Protein AF-A0AAX2AEB7-F1 (afdb_monomer)

Radius of gyration: 21.58 Å; Cα contacts (8 Å, |Δi|>4): 139; chains: 1; bounding box: 56×31×55 Å

Solvent-accessible surface area (backbone atoms only — not comparable to full-atom values): 8907 Å² total; per-residue (Å²): 129,77,78,42,38,29,45,64,72,64,94,42,71,58,53,58,57,49,61,72,38,91,46,42,42,72,60,80,78,76,51,77,67,53,67,73,40,93,61,79,85,85,69,26,48,33,29,38,50,64,85,81,91,47,76,75,50,50,59,44,52,71,64,17,68,32,28,38,24,56,33,66,69,58,48,48,63,46,28,78,78,40,61,92,47,51,95,34,55,43,72,49,64,82,73,74,92,73,78,93,69,64,60,71,61,54,52,55,50,50,31,61,75,69,70,46,63,90,86,58,88,81,83,89,83,84,65,98,49,60,91,79,60,52,53,66,65,51,61,77,71,111

Organism: NCBI:txid1032238

Structure (mmCIF, N/CA/C/O backbone):
data_AF-A0AAX2AEB7-F1
#
_entry.id   AF-A0AAX2AEB7-F1
#
loop_
_atom_site.group_PDB
_atom_site.id
_atom_site.type_symbol
_atom_site.label_atom_id
_atom_site.label_alt_id
_atom_site.label_comp_id
_atom_site.label_asym_id
_atom_site.label_entity_id
_atom_site.label_seq_id
_atom_site.pdbx_PDB_ins_code
_atom_site.Cartn_x
_atom_site.Cartn_y
_atom_site.Cartn_z
_atom_site.occupancy
_atom_site.B_iso_or_equiv
_atom_site.auth_seq_id
_atom_site.auth_comp_id
_atom_site.auth_asym_id
_atom_site.auth_atom_id
_atom_site.pdbx_PDB_model_num
ATOM 1 N N . MET A 1 1 ? 25.817 -8.833 3.599 1.00 68.81 1 MET A N 1
ATOM 2 C CA . MET A 1 1 ? 24.372 -8.948 3.276 1.00 68.81 1 MET A CA 1
ATOM 3 C C . MET A 1 1 ? 24.152 -8.440 1.850 1.00 68.81 1 MET A C 1
ATOM 5 O O . MET A 1 1 ? 24.766 -7.442 1.498 1.00 68.81 1 MET A O 1
ATOM 9 N N . LYS A 1 2 ? 23.366 -9.115 0.997 1.00 87.94 2 LYS A N 1
ATOM 10 C CA . LYS A 1 2 ? 23.176 -8.684 -0.405 1.00 87.94 2 LYS A CA 1
ATOM 11 C C . LYS A 1 2 ? 22.258 -7.457 -0.471 1.00 87.94 2 LYS A C 1
ATOM 13 O O . LYS A 1 2 ? 21.216 -7.444 0.182 1.00 87.94 2 LYS A O 1
ATOM 18 N N . LEU A 1 3 ? 22.646 -6.454 -1.259 1.00 94.00 3 LEU A N 1
ATOM 19 C CA . LEU A 1 3 ? 21.835 -5.260 -1.502 1.00 94.00 3 LEU A CA 1
ATOM 20 C C . LEU A 1 3 ? 20.563 -5.634 -2.278 1.00 94.00 3 LEU A C 1
ATOM 22 O O . LEU A 1 3 ? 20.639 -6.353 -3.276 1.00 94.00 3 LEU A O 1
ATOM 26 N N . ILE A 1 4 ? 19.415 -5.131 -1.828 1.00 95.62 4 ILE A N 1
ATOM 27 C CA . ILE A 1 4 ? 18.115 -5.293 -2.482 1.00 95.62 4 ILE A CA 1
ATOM 28 C C . ILE A 1 4 ? 17.638 -3.923 -2.952 1.00 95.62 4 ILE A C 1
ATOM 30 O O . ILE A 1 4 ? 17.521 -2.984 -2.159 1.00 95.62 4 ILE A O 1
ATOM 34 N N . THR A 1 5 ? 17.344 -3.806 -4.246 1.00 96.56 5 THR A N 1
ATOM 35 C CA . THR A 1 5 ? 16.775 -2.580 -4.807 1.00 96.56 5 THR A CA 1
ATOM 36 C C . THR A 1 5 ? 15.252 -2.619 -4.818 1.00 96.56 5 THR A C 1
ATOM 38 O O . THR A 1 5 ? 14.647 -3.611 -5.233 1.00 96.56 5 THR A O 1
ATOM 41 N N . ILE A 1 6 ? 14.632 -1.521 -4.385 1.00 97.00 6 ILE A N 1
ATOM 42 C CA . ILE A 1 6 ? 13.178 -1.360 -4.363 1.00 97.00 6 ILE A CA 1
ATOM 43 C C . ILE A 1 6 ? 12.730 -0.127 -5.157 1.00 97.00 6 ILE A C 1
ATOM 45 O O . ILE A 1 6 ? 13.473 0.845 -5.305 1.00 97.00 6 ILE A O 1
ATOM 49 N N . ASP A 1 7 ? 11.499 -0.164 -5.649 1.00 96.31 7 ASP A N 1
ATOM 50 C CA . ASP A 1 7 ? 10.749 0.991 -6.148 1.00 96.31 7 ASP A CA 1
ATOM 51 C C . ASP A 1 7 ? 9.321 0.910 -5.605 1.00 96.31 7 ASP A C 1
ATOM 53 O O . ASP A 1 7 ? 8.834 -0.172 -5.279 1.00 96.31 7 ASP A O 1
ATOM 57 N N . PHE A 1 8 ? 8.633 2.038 -5.490 1.00 95.12 8 PHE A N 1
ATOM 58 C CA . PHE A 1 8 ? 7.288 2.088 -4.932 1.00 95.12 8 PHE A CA 1
ATOM 59 C C . PHE A 1 8 ? 6.455 3.187 -5.584 1.00 95.12 8 PHE A C 1
ATOM 61 O O . PHE A 1 8 ? 6.945 4.273 -5.900 1.00 95.12 8 PHE A O 1
ATOM 68 N N . LYS A 1 9 ? 5.162 2.914 -5.781 1.00 94.38 9 LYS A N 1
ATOM 69 C CA . LYS A 1 9 ? 4.214 3.910 -6.300 1.00 94.38 9 LYS A CA 1
ATOM 70 C C . LYS A 1 9 ? 3.887 4.986 -5.265 1.00 94.38 9 LYS A C 1
ATOM 72 O O . LYS A 1 9 ? 3.824 6.168 -5.601 1.00 94.38 9 LYS A O 1
ATOM 77 N N . SER A 1 10 ? 3.726 4.583 -4.009 1.00 91.56 10 SER A N 1
ATOM 78 C CA . SER A 1 10 ? 3.453 5.474 -2.883 1.00 91.56 10 SER A CA 1
ATOM 79 C C . SER A 1 10 ? 4.346 5.107 -1.703 1.00 91.56 10 SER A C 1
ATOM 81 O O . SER A 1 10 ? 4.597 3.930 -1.450 1.00 91.56 10 SER A O 1
ATOM 83 N N . LYS A 1 11 ? 4.846 6.117 -0.985 1.00 91.50 11 LYS A N 1
ATOM 84 C CA . LYS A 1 11 ? 5.665 5.913 0.214 1.00 91.50 11 LYS A CA 1
ATOM 85 C C . LYS A 1 11 ? 4.738 5.603 1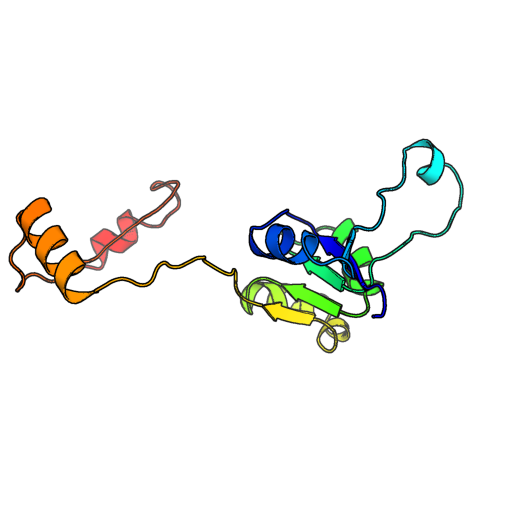.392 1.00 91.50 11 LYS A C 1
ATOM 87 O O . LYS A 1 11 ? 3.957 6.460 1.789 1.00 91.50 11 LYS A O 1
ATOM 92 N N . THR A 1 12 ? 4.785 4.375 1.899 1.00 89.50 12 THR A N 1
ATOM 93 C CA . THR A 1 12 ? 3.970 3.914 3.038 1.00 89.50 12 THR A CA 1
ATOM 94 C C . THR A 1 12 ? 4.827 3.733 4.292 1.00 89.50 12 THR A C 1
ATOM 96 O O . THR A 1 12 ? 6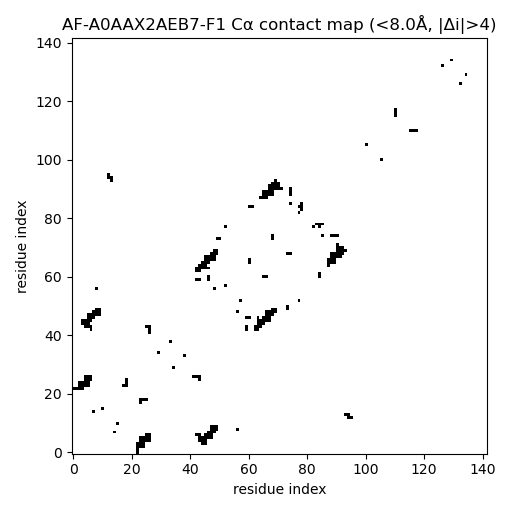.051 3.670 4.192 1.00 89.50 12 THR A O 1
ATOM 99 N N . ASN A 1 13 ? 4.202 3.562 5.462 1.00 89.38 13 ASN A N 1
ATOM 100 C CA . ASN A 1 13 ? 4.916 3.271 6.716 1.00 89.38 13 ASN A CA 1
ATOM 101 C C . ASN A 1 13 ? 5.796 2.014 6.613 1.00 89.38 13 ASN A C 1
ATOM 103 O O . ASN A 1 13 ? 6.905 1.982 7.143 1.00 89.38 13 ASN A O 1
ATOM 107 N N . LEU A 1 14 ? 5.329 0.995 5.881 1.00 89.31 14 LEU A N 1
ATOM 108 C CA . LEU A 1 14 ? 6.120 -0.198 5.584 1.00 89.31 14 LEU A CA 1
ATOM 109 C C . LEU A 1 14 ? 7.387 0.163 4.798 1.00 89.31 14 LEU A C 1
ATOM 111 O O . LEU A 1 14 ? 8.479 -0.263 5.165 1.00 89.31 14 LEU A O 1
ATOM 115 N N . ILE A 1 15 ? 7.256 0.965 3.737 1.00 92.75 15 ILE A N 1
ATOM 116 C CA . ILE A 1 15 ? 8.407 1.427 2.950 1.00 92.75 15 ILE A CA 1
ATOM 117 C C . ILE A 1 15 ? 9.366 2.226 3.831 1.00 92.75 15 ILE A C 1
ATOM 119 O O . ILE A 1 15 ? 10.568 1.993 3.789 1.00 92.75 15 ILE A O 1
ATOM 123 N N . GLU A 1 16 ? 8.859 3.129 4.667 1.00 92.50 16 GLU A N 1
ATOM 124 C CA . GLU A 1 16 ? 9.689 3.902 5.594 1.00 92.50 16 GLU A CA 1
ATOM 125 C C . GLU A 1 16 ? 10.469 3.023 6.566 1.00 92.50 16 GLU A C 1
ATOM 127 O O . GLU A 1 16 ? 11.651 3.270 6.790 1.00 92.50 16 GLU A O 1
ATOM 132 N N . ALA A 1 17 ? 9.845 1.973 7.097 1.00 91.00 17 ALA A N 1
ATOM 133 C CA . ALA A 1 17 ? 10.522 1.001 7.944 1.00 91.00 17 ALA A CA 1
ATOM 134 C C . ALA A 1 17 ? 11.580 0.196 7.170 1.00 91.00 17 ALA A C 1
ATOM 136 O O . ALA A 1 17 ? 12.681 -0.012 7.677 1.00 91.00 17 ALA A O 1
ATOM 137 N N . LEU A 1 18 ? 11.285 -0.220 5.933 1.00 92.50 18 LEU A N 1
ATOM 138 C CA . LEU A 1 18 ? 12.227 -0.954 5.083 1.00 92.50 18 LEU A CA 1
ATOM 139 C C . LEU A 1 18 ? 13.465 -0.124 4.735 1.00 92.50 18 LEU A C 1
ATOM 141 O O . LEU A 1 18 ? 14.569 -0.658 4.742 1.00 92.50 18 LEU A O 1
ATOM 145 N N . LEU A 1 19 ? 13.299 1.174 4.479 1.00 94.25 19 LEU A N 1
ATOM 146 C CA . LEU A 1 19 ? 14.402 2.079 4.143 1.00 94.25 19 LEU A CA 1
ATOM 147 C C . LEU A 1 19 ? 15.372 2.341 5.300 1.00 94.25 19 LEU A C 1
ATOM 149 O O . LEU A 1 19 ? 16.460 2.854 5.059 1.00 94.25 19 LEU A O 1
ATOM 153 N N . LYS A 1 20 ? 15.014 1.973 6.536 1.00 95.25 20 LYS A N 1
ATOM 154 C CA . LYS A 1 20 ? 15.933 2.016 7.685 1.00 95.25 20 LYS A CA 1
ATOM 155 C C . LYS A 1 20 ? 16.937 0.860 7.680 1.00 95.25 20 LYS A C 1
ATOM 157 O O . LYS A 1 20 ? 17.893 0.895 8.444 1.00 95.25 20 LYS A O 1
ATOM 162 N N . LYS A 1 21 ? 16.724 -0.177 6.860 1.00 95.06 21 LYS A N 1
ATOM 163 C CA . LYS A 1 21 ? 17.641 -1.316 6.751 1.00 95.06 21 LYS A CA 1
ATOM 164 C C . LYS A 1 21 ? 18.779 -0.993 5.785 1.00 95.06 21 LYS A C 1
ATOM 166 O O . LYS A 1 21 ? 18.531 -0.638 4.636 1.00 95.06 21 LYS A O 1
ATOM 171 N N . GLU A 1 22 ? 20.018 -1.217 6.216 1.00 93.88 22 GLU A N 1
ATOM 172 C CA . GLU A 1 22 ? 21.231 -0.907 5.436 1.00 93.88 22 GLU A CA 1
ATOM 173 C C . GLU A 1 22 ? 21.309 -1.640 4.087 1.00 93.88 22 GLU A C 1
ATOM 175 O O . GLU A 1 22 ? 21.929 -1.165 3.137 1.00 93.88 22 GLU A O 1
ATOM 180 N N . ASN A 1 23 ? 20.660 -2.801 3.973 1.00 95.94 23 ASN A N 1
ATOM 181 C CA . ASN A 1 23 ? 20.676 -3.617 2.765 1.00 95.94 23 ASN A CA 1
ATOM 182 C C . ASN A 1 23 ? 19.544 -3.289 1.771 1.00 95.94 23 ASN A C 1
ATOM 184 O O . ASN A 1 23 ? 19.413 -3.998 0.771 1.00 95.94 23 ASN A O 1
ATOM 188 N N . ILE A 1 24 ? 18.728 -2.259 2.021 1.00 96.19 24 ILE A N 1
ATOM 189 C CA . ILE A 1 24 ? 17.617 -1.841 1.154 1.00 96.19 24 ILE A CA 1
ATOM 190 C C . ILE A 1 24 ? 17.925 -0.480 0.525 1.00 96.19 24 ILE A C 1
ATOM 192 O O . ILE A 1 24 ? 18.265 0.477 1.213 1.00 96.19 24 ILE A O 1
ATOM 196 N N . LYS A 1 25 ? 17.754 -0.360 -0.797 1.00 95.38 25 LYS A N 1
ATOM 197 C CA . LYS A 1 25 ? 18.000 0.895 -1.522 1.00 95.38 25 LYS A CA 1
ATOM 198 C C . LYS A 1 25 ? 16.919 1.187 -2.554 1.00 95.38 25 LYS A C 1
ATOM 200 O O . LYS A 1 25 ? 16.553 0.318 -3.338 1.00 95.38 25 LYS A O 1
ATOM 205 N N . VAL A 1 26 ? 16.459 2.436 -2.616 1.00 95.38 26 VAL A N 1
ATOM 206 C CA . VAL A 1 26 ? 15.554 2.882 -3.687 1.00 95.38 26 VAL A CA 1
ATOM 207 C C . VAL A 1 26 ? 16.342 3.089 -4.975 1.00 95.38 26 VAL A C 1
ATOM 209 O O . VAL A 1 26 ? 17.411 3.708 -4.959 1.00 95.38 26 VAL A O 1
ATOM 212 N N . ILE A 1 27 ? 15.825 2.599 -6.102 1.00 92.56 27 ILE A N 1
ATOM 213 C CA . ILE A 1 27 ? 16.409 2.926 -7.407 1.00 92.56 27 ILE A CA 1
ATOM 214 C C . ILE A 1 27 ? 16.341 4.440 -7.656 1.00 92.56 27 ILE A C 1
ATOM 216 O O . ILE A 1 27 ? 15.343 5.100 -7.364 1.00 92.56 27 ILE A O 1
ATOM 220 N N . LYS A 1 28 ? 17.416 5.021 -8.197 1.00 81.06 28 LYS A N 1
ATOM 221 C CA . LYS A 1 28 ? 17.409 6.442 -8.560 1.00 81.06 28 LYS A CA 1
ATOM 222 C C . LYS A 1 28 ? 16.448 6.655 -9.727 1.00 81.06 28 LYS A C 1
ATOM 224 O O . LYS A 1 28 ? 16.534 5.961 -10.739 1.00 81.06 28 LYS A O 1
ATOM 229 N N . LYS A 1 29 ? 15.554 7.638 -9.600 1.00 76.19 29 LYS A N 1
ATOM 230 C CA . LYS A 1 29 ? 14.758 8.106 -10.738 1.00 76.19 29 LYS A CA 1
ATOM 231 C C . LYS A 1 29 ? 15.700 8.737 -11.757 1.00 76.19 29 LYS A C 1
ATOM 233 O O . LYS A 1 29 ? 16.530 9.560 -11.379 1.00 76.19 29 LYS A O 1
ATOM 238 N N . LYS A 1 30 ? 15.529 8.384 -13.031 1.00 73.81 30 LYS A N 1
ATOM 239 C CA . LYS A 1 30 ? 16.233 9.061 -14.120 1.00 73.81 30 LYS A CA 1
ATOM 240 C C . LYS A 1 30 ? 15.881 10.544 -14.134 1.00 73.81 30 LYS A C 1
ATOM 242 O O . LYS A 1 30 ? 14.699 10.910 -14.117 1.00 73.81 30 LYS A O 1
ATOM 247 N N . THR A 1 31 ? 16.910 11.369 -14.203 1.00 75.00 31 THR A N 1
ATOM 248 C CA . THR A 1 31 ? 16.805 12.798 -14.500 1.00 75.00 31 THR A CA 1
ATOM 249 C C . THR A 1 31 ? 16.290 13.012 -15.928 1.00 75.00 31 THR A C 1
ATOM 251 O O . THR A 1 31 ? 16.309 12.099 -16.754 1.00 75.00 31 THR A O 1
ATOM 254 N N . LEU A 1 32 ? 15.802 14.219 -16.236 1.00 72.25 32 LEU A N 1
ATOM 255 C CA . LEU A 1 32 ? 15.327 14.575 -17.584 1.00 72.25 32 LEU A CA 1
ATOM 256 C C . LEU A 1 32 ? 16.396 14.315 -18.660 1.00 72.25 32 LEU A C 1
ATOM 258 O O . LEU A 1 32 ? 16.082 13.784 -19.720 1.00 72.25 32 LEU A O 1
ATOM 262 N N . ILE A 1 33 ? 17.660 14.596 -18.340 1.00 76.12 33 ILE A N 1
ATOM 263 C CA . ILE A 1 33 ? 18.808 14.393 -19.234 1.00 76.12 33 ILE A CA 1
ATOM 264 C C . ILE A 1 33 ? 19.058 12.896 -1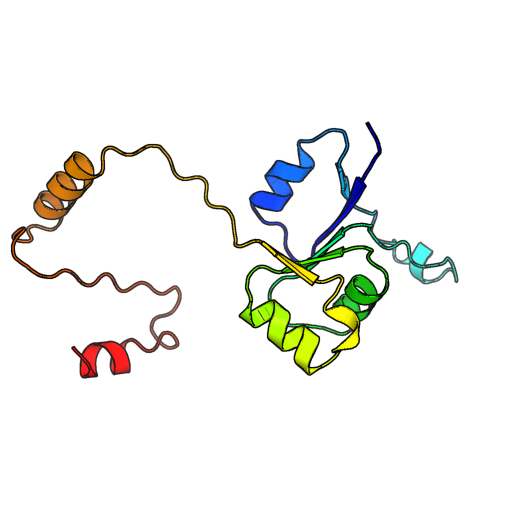9.470 1.00 76.12 33 ILE A C 1
ATOM 266 O O . ILE A 1 33 ? 19.252 12.459 -20.599 1.00 76.12 33 ILE A O 1
ATOM 270 N N . GLU A 1 34 ? 18.973 12.072 -18.425 1.00 72.50 34 GLU A N 1
ATOM 271 C CA . GLU A 1 34 ? 19.148 10.618 -18.553 1.00 72.50 34 GLU A CA 1
ATOM 272 C C . GLU A 1 34 ? 18.012 9.935 -19.324 1.00 72.50 34 GLU A C 1
ATOM 274 O O . GLU A 1 34 ? 18.214 8.848 -19.861 1.00 72.50 34 GLU A O 1
ATOM 279 N N . LYS A 1 35 ? 16.823 10.548 -19.382 1.00 71.94 35 LYS A N 1
ATOM 280 C CA . LYS A 1 35 ? 15.710 10.073 -20.219 1.00 71.94 35 LYS A CA 1
ATOM 281 C C . LYS A 1 35 ? 15.909 10.402 -21.700 1.00 71.94 35 LYS A C 1
ATOM 283 O O . LYS A 1 35 ? 15.423 9.650 -22.534 1.00 71.94 35 LYS A O 1
ATOM 288 N N . LEU A 1 36 ? 16.602 11.501 -22.007 1.00 73.50 36 LEU A N 1
ATOM 289 C CA . LEU A 1 36 ? 16.961 11.895 -23.375 1.00 73.50 36 LEU A CA 1
ATOM 290 C C . LEU A 1 36 ? 18.069 11.004 -23.951 1.00 73.50 36 LEU A C 1
ATOM 292 O O . LEU A 1 36 ? 18.123 10.775 -25.154 1.00 73.50 36 LEU A O 1
ATOM 296 N N . THR A 1 37 ? 18.933 10.454 -23.098 1.00 68.19 37 THR A N 1
ATOM 297 C CA . THR A 1 37 ? 19.886 9.419 -23.513 1.00 68.19 37 THR A CA 1
ATOM 298 C C . THR A 1 37 ? 19.191 8.056 -23.625 1.00 68.19 37 THR A C 1
ATOM 300 O O . THR A 1 37 ? 18.499 7.661 -22.690 1.00 68.19 37 THR A O 1
ATOM 303 N N . PHE A 1 38 ? 19.448 7.279 -24.690 1.00 69.00 38 PHE A N 1
ATOM 304 C CA . PHE A 1 38 ? 18.984 5.883 -24.888 1.00 69.00 38 PHE A CA 1
ATOM 305 C C . PHE A 1 38 ? 19.519 4.871 -23.844 1.00 69.00 38 PHE A C 1
ATOM 307 O O . PHE A 1 38 ? 19.593 3.666 -24.087 1.00 69.00 38 PHE A O 1
ATOM 314 N N . LYS A 1 39 ? 19.926 5.330 -22.657 1.00 67.25 39 LYS A N 1
ATOM 315 C CA . LYS A 1 39 ? 20.343 4.459 -21.560 1.00 67.25 39 LYS A CA 1
ATOM 316 C C . LYS A 1 39 ? 19.173 3.569 -21.155 1.00 67.25 39 LYS A C 1
ATOM 318 O O . LYS A 1 39 ? 18.061 4.053 -20.952 1.00 67.25 39 LYS A O 1
ATOM 323 N N . LYS A 1 40 ? 19.441 2.276 -20.967 1.00 68.75 40 LYS A N 1
ATOM 324 C CA . LYS A 1 40 ? 18.457 1.288 -20.505 1.00 68.75 40 LYS A CA 1
ATOM 325 C C . LYS A 1 40 ? 17.805 1.737 -19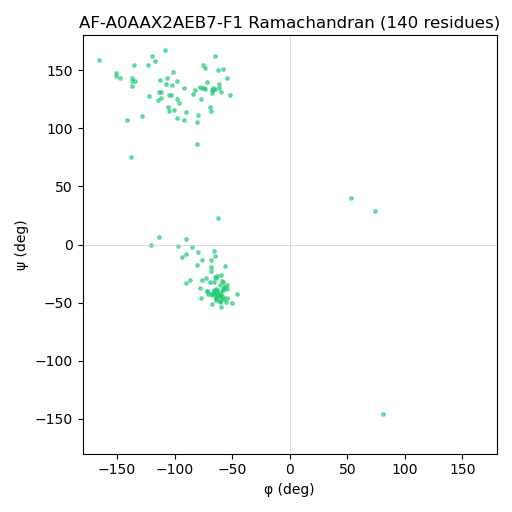.192 1.00 68.75 40 LYS A C 1
ATOM 327 O O . LYS A 1 40 ? 18.436 2.397 -18.363 1.00 68.75 40 LYS A O 1
ATOM 332 N N . ASP A 1 41 ? 16.515 1.462 -19.032 1.00 72.62 41 ASP A N 1
ATOM 333 C CA . ASP A 1 41 ? 15.816 1.722 -17.774 1.00 72.62 41 ASP A CA 1
ATOM 334 C C . ASP A 1 41 ? 16.347 0.798 -16.671 1.00 72.62 41 ASP A C 1
ATOM 336 O O . ASP A 1 41 ? 16.519 -0.404 -16.872 1.00 72.62 41 ASP A O 1
ATOM 340 N N . ASN A 1 42 ? 16.627 1.378 -15.502 1.00 83.81 42 ASN A N 1
ATOM 341 C CA . ASN A 1 42 ? 16.999 0.622 -14.313 1.00 83.81 42 ASN A CA 1
ATOM 342 C C . ASN A 1 42 ? 15.725 0.294 -13.537 1.00 83.81 42 ASN A C 1
ATOM 344 O O . ASN A 1 42 ? 15.079 1.200 -13.010 1.00 83.81 42 ASN A O 1
ATOM 348 N N . TYR A 1 43 ? 15.386 -0.991 -13.452 1.00 91.50 43 TYR A N 1
ATOM 349 C CA . TYR A 1 43 ? 14.246 -1.480 -12.679 1.00 91.50 43 TYR A CA 1
ATOM 350 C C . TYR A 1 43 ? 14.695 -2.064 -11.339 1.00 91.50 43 TYR A C 1
ATOM 352 O O . TYR A 1 43 ? 15.798 -2.596 -11.198 1.00 91.50 43 TYR A O 1
ATOM 360 N N . ALA A 1 44 ? 13.836 -1.928 -10.333 1.00 95.50 44 ALA A N 1
ATOM 361 C CA . ALA A 1 44 ? 14.077 -2.476 -9.009 1.00 95.50 44 ALA A CA 1
ATOM 362 C C . ALA A 1 44 ? 13.867 -3.992 -8.988 1.00 95.50 44 ALA A C 1
ATOM 364 O O . ALA A 1 44 ? 13.079 -4.533 -9.761 1.00 95.50 44 ALA A O 1
ATOM 365 N N . GLN A 1 45 ? 14.524 -4.681 -8.056 1.00 96.56 45 GLN A N 1
ATOM 366 C CA . GLN A 1 45 ? 14.256 -6.099 -7.824 1.00 96.56 45 GLN A CA 1
ATOM 367 C C . GLN A 1 45 ? 12.843 -6.314 -7.278 1.00 96.56 45 GLN A C 1
ATOM 369 O O . GLN A 1 45 ? 12.192 -7.277 -7.675 1.00 96.56 45 GLN A O 1
ATOM 374 N N . ILE A 1 46 ? 12.385 -5.424 -6.394 1.00 97.12 46 ILE A N 1
ATOM 375 C CA . ILE A 1 46 ? 11.043 -5.471 -5.809 1.00 97.12 46 ILE A CA 1
ATOM 376 C C . ILE A 1 46 ? 10.313 -4.165 -6.119 1.00 97.12 46 ILE A C 1
ATOM 378 O O . ILE A 1 46 ? 10.822 -3.081 -5.831 1.00 97.12 46 ILE A O 1
ATOM 382 N N . TYR A 1 47 ? 9.110 -4.260 -6.676 1.00 97.25 47 TYR A N 1
ATOM 383 C CA . TYR A 1 47 ? 8.243 -3.109 -6.910 1.00 97.25 47 TYR A CA 1
ATOM 384 C C . TYR A 1 47 ? 7.012 -3.158 -6.001 1.00 97.25 47 TYR A C 1
ATOM 386 O O . TYR A 1 47 ? 6.284 -4.142 -5.985 1.00 97.25 47 TYR A O 1
ATOM 394 N N . PHE A 1 48 ? 6.753 -2.091 -5.250 1.00 96.88 48 PHE A N 1
ATOM 395 C CA . PHE A 1 48 ? 5.560 -1.971 -4.413 1.00 96.88 48 PHE A CA 1
ATOM 396 C C . PHE A 1 48 ? 4.490 -1.163 -5.144 1.00 96.88 48 PHE A C 1
ATOM 398 O O . PHE A 1 48 ? 4.610 0.058 -5.316 1.00 96.88 48 PHE A O 1
ATOM 405 N N . HIS A 1 49 ? 3.432 -1.848 -5.567 1.00 95.88 49 HIS A N 1
ATOM 406 C CA . HIS A 1 49 ? 2.312 -1.250 -6.275 1.00 95.88 49 HIS A CA 1
ATOM 407 C C . HIS A 1 49 ? 1.140 -0.949 -5.331 1.00 95.88 49 HIS A C 1
ATOM 409 O O . HIS A 1 49 ? 0.796 -1.732 -4.445 1.00 95.88 49 HIS A O 1
ATOM 415 N N . SER A 1 50 ? 0.490 0.192 -5.553 1.00 92.62 50 SER A N 1
ATOM 416 C CA . SER A 1 50 ? -0.689 0.617 -4.801 1.00 92.62 50 SER A CA 1
ATOM 417 C C . SER A 1 50 ? -1.604 1.496 -5.649 1.00 92.62 50 SER A C 1
ATOM 419 O O . SER A 1 50 ? -1.134 2.346 -6.405 1.00 92.62 50 SER A O 1
ATOM 421 N N . GLY A 1 51 ? -2.915 1.372 -5.448 1.00 88.88 51 GLY A N 1
ATOM 422 C CA . GLY A 1 51 ? -3.910 2.220 -6.104 1.00 88.88 51 GLY A CA 1
ATOM 423 C C . GLY A 1 51 ? -4.232 1.780 -7.533 1.00 88.88 51 GLY A C 1
ATOM 424 O O . GLY A 1 51 ? -4.296 0.592 -7.827 1.00 88.88 51 GLY A O 1
ATOM 425 N N . LYS A 1 52 ? -4.510 2.749 -8.412 1.00 91.88 52 LYS A N 1
ATOM 426 C CA . LYS A 1 52 ? -4.884 2.494 -9.811 1.00 91.88 52 LYS A CA 1
ATOM 427 C C . LYS A 1 52 ? -3.674 2.005 -10.611 1.00 91.88 52 LYS A C 1
ATOM 429 O O . LYS A 1 52 ? -2.596 2.567 -10.461 1.00 91.88 52 LYS A O 1
ATOM 434 N N . LEU A 1 53 ? -3.858 1.027 -11.492 1.00 93.00 53 LEU A N 1
ATOM 435 C CA . LEU A 1 53 ? -2.819 0.569 -12.419 1.00 93.00 53 LEU A CA 1
ATOM 436 C C . LEU A 1 53 ? -2.664 1.551 -13.597 1.00 93.00 53 LEU A C 1
ATOM 438 O O . LEU A 1 53 ? -3.652 1.853 -14.266 1.00 93.00 53 LEU A O 1
ATOM 442 N N . GLU A 1 54 ? -1.446 2.048 -13.836 1.00 93.31 54 GLU A N 1
ATOM 443 C CA . GLU A 1 54 ? -1.071 2.919 -14.969 1.00 93.31 54 GLU A CA 1
ATOM 444 C C . GLU A 1 54 ? 0.010 2.258 -15.844 1.00 93.31 54 GLU A C 1
ATOM 446 O O . GLU A 1 54 ? 0.745 1.391 -15.374 1.00 93.31 54 GLU A O 1
ATOM 451 N N . ASP A 1 55 ? 0.200 2.723 -17.082 1.00 89.69 55 ASP A N 1
ATOM 452 C CA . ASP A 1 55 ? 1.153 2.124 -18.038 1.00 89.69 55 ASP A CA 1
ATOM 453 C C . ASP A 1 55 ? 2.597 2.068 -17.523 1.00 89.69 55 ASP A C 1
ATOM 455 O O . ASP A 1 55 ? 3.327 1.096 -17.730 1.00 89.69 55 ASP A O 1
ATOM 459 N N . LYS A 1 56 ? 3.017 3.100 -16.782 1.00 89.31 56 LYS A N 1
ATOM 460 C CA . LYS A 1 56 ? 4.344 3.136 -16.150 1.00 89.31 56 LYS A CA 1
ATOM 461 C C . LYS A 1 56 ? 4.511 2.058 -15.075 1.00 89.31 56 LYS A C 1
ATOM 463 O O . LYS A 1 56 ? 5.637 1.653 -14.800 1.00 89.31 56 LYS A O 1
ATOM 468 N N . ASP A 1 57 ? 3.416 1.636 -14.447 1.00 94.06 57 ASP A N 1
ATOM 469 C CA . ASP A 1 57 ? 3.424 0.604 -13.416 1.00 94.06 57 ASP A CA 1
ATOM 470 C C . ASP A 1 57 ? 3.546 -0.775 -14.063 1.00 94.06 57 ASP A C 1
ATOM 472 O O . ASP A 1 57 ? 4.307 -1.596 -13.563 1.00 94.06 57 ASP A O 1
ATOM 476 N N . ILE A 1 58 ? 2.905 -0.997 -15.218 1.00 94.88 58 ILE A N 1
ATOM 477 C CA . ILE A 1 58 ? 3.015 -2.249 -15.988 1.00 94.88 58 ILE A CA 1
ATOM 478 C C . ILE A 1 58 ? 4.482 -2.548 -16.306 1.00 94.88 58 ILE A C 1
ATOM 480 O O . ILE A 1 58 ? 4.965 -3.624 -15.968 1.00 94.88 58 ILE A O 1
ATOM 484 N N . LYS A 1 59 ? 5.229 -1.566 -16.834 1.00 93.00 59 LYS A N 1
ATOM 485 C CA . LYS A 1 59 ? 6.669 -1.726 -17.117 1.00 93.00 59 LYS A CA 1
ATOM 486 C C . LYS A 1 59 ? 7.482 -2.103 -15.876 1.00 93.00 59 LYS A C 1
ATOM 488 O O . LYS A 1 59 ? 8.424 -2.888 -15.964 1.00 93.00 59 LYS A O 1
ATOM 493 N N . LYS A 1 60 ? 7.145 -1.544 -14.710 1.00 94.94 60 LYS A N 1
ATOM 494 C CA . LYS A 1 60 ? 7.833 -1.861 -13.448 1.00 94.94 60 LYS A CA 1
ATOM 495 C C . LYS A 1 60 ? 7.503 -3.267 -12.967 1.00 94.94 60 LYS A C 1
ATOM 497 O O . LYS A 1 60 ? 8.413 -3.982 -12.563 1.00 94.94 60 LYS A O 1
ATOM 502 N N . ILE A 1 61 ? 6.235 -3.666 -13.049 1.00 96.31 61 ILE A N 1
ATOM 503 C CA . ILE A 1 61 ? 5.788 -5.020 -12.713 1.00 96.31 61 ILE A CA 1
ATOM 504 C C . ILE A 1 61 ? 6.496 -6.021 -13.619 1.00 96.31 61 ILE A C 1
ATOM 506 O O . ILE A 1 61 ? 7.107 -6.965 -13.123 1.00 96.31 61 ILE A O 1
ATOM 510 N N . GLU A 1 62 ? 6.481 -5.777 -14.931 1.00 95.44 62 GLU A N 1
ATOM 511 C CA . GLU A 1 62 ? 7.112 -6.598 -15.963 1.00 95.44 62 GLU A CA 1
ATOM 512 C C . GLU A 1 62 ? 8.578 -6.909 -15.643 1.00 95.44 62 GLU A C 1
ATOM 514 O O . GLU A 1 62 ? 8.954 -8.077 -15.605 1.00 95.44 62 GLU A O 1
ATOM 519 N N . ASN A 1 63 ? 9.361 -5.878 -15.322 1.00 95.00 63 ASN A N 1
ATOM 520 C CA . ASN A 1 63 ? 10.813 -5.979 -15.177 1.00 95.00 63 ASN A CA 1
ATOM 521 C C . ASN A 1 63 ? 11.301 -6.238 -13.739 1.00 95.00 63 ASN A C 1
ATOM 523 O O . ASN A 1 63 ? 12.485 -6.508 -13.530 1.00 95.00 63 ASN A O 1
ATOM 527 N N . SER A 1 64 ? 10.424 -6.136 -12.737 1.00 95.81 64 SER A N 1
ATOM 528 C CA . SER A 1 64 ? 10.751 -6.512 -11.358 1.00 95.81 64 SER A CA 1
ATOM 529 C C . SER A 1 64 ? 10.813 -8.032 -11.192 1.00 95.81 64 SER A C 1
ATOM 531 O O . SER A 1 64 ? 10.116 -8.770 -11.887 1.00 95.81 64 SER A O 1
ATOM 533 N N . LYS A 1 65 ? 11.618 -8.510 -10.234 1.00 96.19 65 LYS A N 1
ATOM 534 C CA . LYS A 1 65 ? 11.608 -9.933 -9.852 1.00 96.19 65 LYS A CA 1
ATOM 535 C C . LYS A 1 65 ? 10.341 -10.287 -9.086 1.00 96.19 65 LYS A C 1
ATOM 537 O O . LYS A 1 65 ? 9.782 -11.349 -9.308 1.00 96.19 65 LYS A O 1
ATOM 542 N N . PHE A 1 66 ? 9.918 -9.384 -8.204 1.00 96.94 66 PHE A N 1
ATOM 543 C CA . PHE A 1 66 ? 8.680 -9.495 -7.449 1.00 96.94 66 PHE A CA 1
ATOM 544 C C . PHE A 1 66 ? 7.961 -8.152 -7.411 1.00 96.94 66 PHE A C 1
ATOM 546 O O . PHE A 1 66 ? 8.579 -7.093 -7.277 1.00 96.94 66 PHE A O 1
ATOM 553 N N . THR A 1 67 ? 6.640 -8.205 -7.468 1.00 97.75 67 THR A N 1
ATOM 554 C CA . THR A 1 67 ? 5.764 -7.075 -7.191 1.00 97.75 67 THR A CA 1
ATOM 555 C C . THR A 1 67 ? 4.976 -7.363 -5.925 1.00 97.75 67 THR A C 1
ATOM 557 O O . THR A 1 67 ? 4.380 -8.424 -5.792 1.00 97.75 67 THR A O 1
ATOM 560 N N . ILE A 1 68 ? 4.945 -6.405 -5.007 1.00 97.38 68 ILE A N 1
ATOM 561 C CA . ILE A 1 68 ? 4.139 -6.475 -3.792 1.00 97.38 68 ILE A CA 1
ATOM 562 C C . ILE A 1 68 ? 2.931 -5.557 -3.955 1.00 97.38 68 ILE A C 1
ATOM 564 O O . ILE A 1 68 ? 3.083 -4.375 -4.275 1.00 97.38 68 ILE A O 1
ATOM 568 N N . VAL A 1 69 ? 1.735 -6.089 -3.710 1.00 96.69 69 VAL A N 1
ATOM 569 C CA . VAL A 1 69 ? 0.474 -5.335 -3.703 1.00 96.69 69 VAL A CA 1
ATOM 570 C C . VAL A 1 69 ? -0.183 -5.363 -2.329 1.00 96.69 69 VAL A C 1
ATOM 572 O O . VAL A 1 69 ? 0.038 -6.267 -1.530 1.00 96.69 69 VAL A O 1
ATOM 575 N N . ASN A 1 70 ? -1.041 -4.381 -2.063 1.00 93.44 70 ASN A N 1
ATOM 576 C CA . ASN A 1 70 ? -1.663 -4.188 -0.752 1.00 93.44 70 ASN A CA 1
ATOM 577 C C . ASN A 1 70 ? -2.943 -5.010 -0.499 1.00 93.44 70 ASN A C 1
ATOM 579 O O . ASN A 1 70 ? -3.544 -4.867 0.563 1.00 93.44 70 ASN A O 1
ATOM 583 N N . SER A 1 71 ? -3.426 -5.792 -1.468 1.00 94.31 71 SER A N 1
ATOM 584 C CA . SER A 1 71 ? -4.624 -6.628 -1.307 1.00 94.31 71 SER A CA 1
ATOM 585 C C . SER A 1 71 ? -4.752 -7.669 -2.423 1.00 94.31 71 SER A C 1
ATOM 587 O O . SER A 1 71 ? -4.234 -7.463 -3.524 1.00 94.31 71 SER A O 1
ATOM 589 N N . TYR A 1 72 ? -5.520 -8.734 -2.173 1.00 95.56 72 TYR A N 1
ATOM 590 C CA . TYR A 1 72 ? -5.927 -9.679 -3.221 1.00 95.56 72 TYR A CA 1
ATOM 591 C C . TYR A 1 72 ? -6.746 -9.016 -4.325 1.00 95.56 72 TYR A C 1
ATOM 593 O O . TYR A 1 72 ? -6.568 -9.345 -5.488 1.00 95.56 72 TYR A O 1
ATOM 601 N N . PHE A 1 73 ? -7.578 -8.026 -3.997 1.00 94.25 73 PHE A N 1
ATOM 602 C CA . PHE A 1 73 ? -8.303 -7.259 -5.010 1.00 94.25 73 PHE A CA 1
ATOM 603 C C . PHE A 1 73 ? -7.352 -6.578 -6.004 1.00 94.25 73 PHE A C 1
ATOM 605 O O . PHE A 1 73 ? -7.553 -6.652 -7.215 1.00 94.25 73 PHE A O 1
ATOM 612 N N . SER A 1 74 ? -6.282 -5.954 -5.501 1.00 94.25 74 SER A N 1
ATOM 613 C CA . SER A 1 74 ? -5.238 -5.361 -6.341 1.00 94.25 74 SER A CA 1
ATOM 614 C C . SER A 1 74 ? -4.501 -6.423 -7.166 1.00 94.25 74 SER A C 1
ATOM 616 O O . SER A 1 74 ? -4.259 -6.192 -8.348 1.00 94.25 74 SER A O 1
ATOM 618 N N . LYS A 1 75 ? -4.171 -7.583 -6.572 1.00 96.94 75 LYS A N 1
ATOM 619 C CA . LYS A 1 75 ? -3.535 -8.715 -7.275 1.00 96.94 75 LYS A CA 1
ATOM 620 C C . LYS A 1 75 ? -4.418 -9.205 -8.427 1.00 96.94 75 LYS A C 1
ATOM 622 O O . LYS A 1 75 ? -3.969 -9.212 -9.571 1.00 96.94 75 LYS A O 1
ATOM 627 N N . ASN A 1 76 ? -5.679 -9.519 -8.141 1.00 95.88 76 ASN A N 1
ATOM 628 C CA . ASN A 1 76 ? -6.634 -10.056 -9.108 1.00 95.88 76 ASN A CA 1
ATOM 629 C C . ASN A 1 76 ? -6.855 -9.088 -10.270 1.00 95.88 76 ASN A C 1
ATOM 631 O O . ASN A 1 76 ? -6.740 -9.492 -11.418 1.00 95.88 76 ASN A O 1
ATOM 635 N N . LYS A 1 77 ? -7.016 -7.787 -9.999 1.00 95.19 77 LYS A N 1
ATOM 636 C CA . LYS A 1 77 ? -7.132 -6.768 -11.057 1.00 95.19 77 LYS A CA 1
ATOM 637 C C . LYS A 1 77 ? -5.940 -6.712 -12.012 1.00 95.19 77 LYS A C 1
ATOM 639 O O . LYS A 1 77 ? -6.106 -6.326 -13.169 1.00 95.19 77 LYS A O 1
ATOM 644 N N . ILE A 1 78 ? -4.733 -7.000 -11.525 1.00 96.50 78 ILE A N 1
ATOM 645 C CA . ILE A 1 78 ? -3.537 -7.046 -12.372 1.00 96.50 78 ILE A CA 1
ATOM 646 C C . ILE A 1 78 ? -3.524 -8.352 -13.166 1.00 96.50 78 ILE A C 1
ATOM 648 O O . ILE A 1 78 ? -3.309 -8.307 -14.372 1.00 96.50 78 ILE A O 1
ATOM 652 N N . ILE A 1 79 ? -3.796 -9.487 -12.519 1.00 96.88 79 ILE A N 1
ATOM 653 C CA . ILE A 1 79 ? -3.779 -10.820 -13.142 1.00 96.88 79 ILE A CA 1
ATOM 654 C C . ILE A 1 79 ? -4.868 -10.968 -14.202 1.00 96.88 79 ILE A C 1
ATOM 656 O O . ILE A 1 79 ? -4.587 -11.492 -15.270 1.00 96.88 79 ILE A O 1
ATOM 660 N N . GLU A 1 80 ? -6.072 -10.450 -13.965 1.00 96.38 80 GLU A N 1
ATOM 661 C CA . GLU A 1 80 ? -7.165 -10.438 -14.949 1.00 96.38 80 GLU A CA 1
ATOM 662 C C . GLU A 1 80 ? -6.736 -9.794 -16.274 1.00 96.38 80 GLU A C 1
ATOM 664 O O . GLU A 1 80 ? -7.152 -10.227 -17.344 1.00 96.38 80 GLU A O 1
ATOM 669 N N . LYS A 1 81 ? -5.877 -8.768 -16.212 1.00 95.50 81 LYS A N 1
ATOM 670 C CA . LYS A 1 81 ? -5.346 -8.077 -17.395 1.00 95.50 81 LYS A CA 1
ATOM 671 C C . LYS A 1 81 ? -4.052 -8.694 -17.920 1.00 95.50 81 LYS A C 1
ATOM 673 O O . LYS A 1 81 ? -3.797 -8.652 -19.119 1.00 95.50 81 LYS A O 1
ATOM 678 N N . PHE A 1 82 ? -3.227 -9.231 -17.026 1.00 96.12 82 PHE A N 1
ATOM 679 C CA . PHE A 1 82 ? -1.896 -9.757 -17.316 1.00 96.12 82 PHE A CA 1
ATOM 680 C C . PHE A 1 82 ? -1.671 -11.082 -16.565 1.00 96.12 82 PHE A C 1
ATOM 682 O O . PHE A 1 82 ? -0.923 -11.112 -15.583 1.00 96.12 82 PHE A O 1
ATOM 689 N N . PRO A 1 83 ? -2.278 -12.199 -17.019 1.00 96.50 83 PRO A N 1
ATOM 690 C CA . PRO A 1 83 ? -2.251 -13.466 -16.276 1.00 96.50 83 PRO A CA 1
ATOM 691 C C . PRO A 1 83 ? -0.840 -14.005 -16.019 1.00 96.50 83 PRO A C 1
ATOM 693 O O . PRO A 1 83 ? -0.557 -14.587 -14.976 1.00 96.50 83 PRO A O 1
ATOM 696 N N . HIS A 1 84 ? 0.085 -13.732 -16.941 1.00 95.56 84 HIS A N 1
ATOM 697 C CA . HIS A 1 84 ? 1.490 -14.131 -16.860 1.00 95.56 84 HIS A CA 1
ATOM 698 C C . HIS A 1 84 ? 2.280 -13.458 -15.718 1.00 95.56 84 HIS A C 1
ATOM 700 O O . HIS A 1 84 ? 3.443 -13.793 -15.511 1.00 95.56 84 HIS A O 1
ATOM 706 N N . PHE A 1 85 ? 1.695 -12.506 -14.981 1.00 96.69 85 PHE A N 1
ATOM 707 C CA . PHE A 1 85 ? 2.328 -11.890 -13.812 1.00 96.69 85 PHE A CA 1
ATOM 708 C C . PHE A 1 85 ? 2.034 -12.596 -12.481 1.00 96.69 85 PHE A C 1
ATOM 710 O O . PHE A 1 85 ? 2.644 -12.221 -11.481 1.00 96.69 85 PHE A O 1
ATOM 717 N N . ASP A 1 86 ? 1.134 -13.581 -12.425 1.00 95.81 86 ASP A N 1
ATOM 718 C CA . ASP A 1 86 ? 0.68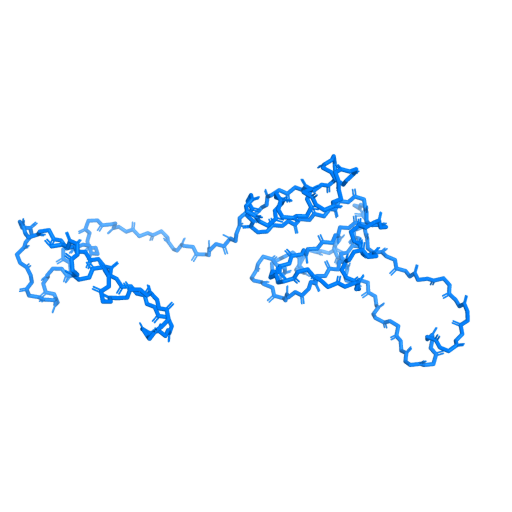1 -14.168 -11.151 1.00 95.81 86 ASP A CA 1
ATOM 719 C C . ASP A 1 86 ? 1.836 -14.683 -10.272 1.00 95.81 86 ASP A C 1
ATOM 721 O O . ASP A 1 86 ? 1.946 -14.322 -9.100 1.00 95.81 86 ASP A O 1
ATOM 725 N N . ASN A 1 87 ? 2.774 -15.418 -10.873 1.00 96.06 87 ASN A N 1
ATOM 726 C CA . ASN A 1 87 ? 3.911 -16.043 -10.187 1.00 96.06 87 ASN A CA 1
ATOM 727 C C . ASN A 1 87 ? 4.919 -15.067 -9.552 1.00 96.06 87 ASN A C 1
ATOM 729 O O . ASN A 1 87 ? 5.819 -15.503 -8.837 1.00 96.06 87 ASN A O 1
ATOM 733 N N . LYS A 1 88 ? 4.811 -13.766 -9.833 1.00 96.75 88 LYS A N 1
ATOM 734 C CA . LYS A 1 88 ? 5.691 -12.735 -9.271 1.00 96.75 88 LYS A CA 1
ATOM 735 C C . LYS A 1 88 ? 4.949 -11.676 -8.467 1.00 96.75 88 LYS A C 1
ATOM 737 O O . LYS A 1 88 ? 5.598 -10.747 -7.982 1.00 96.75 88 LYS A O 1
ATOM 742 N N . ILE A 1 89 ? 3.620 -11.759 -8.351 1.00 97.81 89 ILE A N 1
ATOM 743 C CA . ILE A 1 89 ? 2.827 -10.816 -7.559 1.00 97.81 89 ILE A CA 1
ATOM 744 C C . ILE A 1 89 ? 2.481 -11.441 -6.212 1.00 97.81 89 ILE A C 1
ATOM 746 O O . ILE A 1 89 ? 1.686 -12.378 -6.120 1.00 97.81 89 ILE A O 1
ATOM 750 N N . GLU A 1 90 ? 3.007 -10.828 -5.159 1.00 97.31 90 GLU A N 1
ATOM 751 C CA . GLU A 1 90 ? 2.752 -11.194 -3.773 1.00 97.31 90 GLU A CA 1
ATOM 752 C C . GLU A 1 90 ? 1.844 -10.173 -3.089 1.00 97.31 90 GLU A C 1
ATOM 754 O O . GLU A 1 90 ? 1.937 -8.961 -3.316 1.00 97.31 90 GLU A O 1
ATOM 759 N N . VAL A 1 91 ? 0.956 -10.662 -2.223 1.00 96.38 91 VAL A N 1
ATOM 760 C CA . VAL A 1 91 ? 0.074 -9.806 -1.426 1.00 96.38 91 VAL A CA 1
ATOM 761 C C . VAL A 1 91 ? 0.701 -9.585 -0.059 1.00 96.38 91 VAL A C 1
ATOM 763 O O . VAL A 1 91 ? 0.910 -10.524 0.703 1.00 96.38 91 VAL A O 1
ATOM 766 N N . LEU A 1 92 ? 0.935 -8.321 0.283 1.00 93.75 92 LEU A N 1
ATOM 767 C CA . LEU A 1 92 ? 1.291 -7.906 1.631 1.00 93.75 92 LEU A CA 1
ATOM 768 C C . LEU A 1 92 ? 0.352 -6.787 2.059 1.00 93.75 92 LEU A C 1
ATOM 770 O O . LEU A 1 92 ? 0.409 -5.669 1.541 1.00 93.75 92 LEU A O 1
ATOM 774 N N . TYR A 1 93 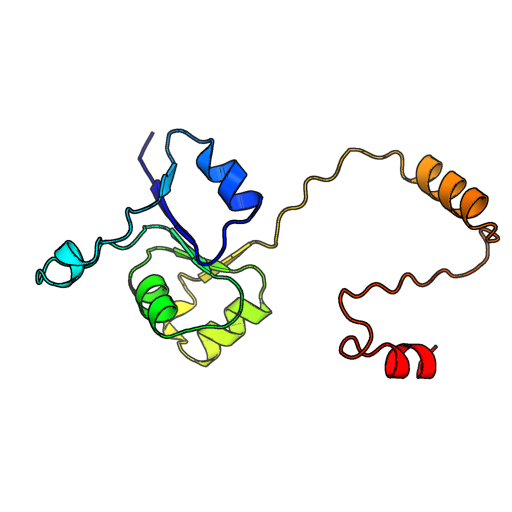? -0.522 -7.092 3.013 1.00 88.19 93 TYR A N 1
ATOM 775 C CA . TYR A 1 93 ? -1.458 -6.110 3.539 1.00 88.19 93 TYR A CA 1
ATOM 776 C C . TYR A 1 93 ? -0.730 -4.932 4.204 1.00 88.19 93 TYR A C 1
ATOM 778 O O . TYR A 1 93 ? 0.370 -5.105 4.742 1.00 88.19 93 TYR A O 1
ATOM 786 N N . PRO A 1 94 ? -1.327 -3.725 4.187 1.00 79.81 94 PRO A N 1
ATOM 787 C CA . PRO A 1 94 ? -0.769 -2.570 4.871 1.00 79.81 94 PRO A CA 1
ATOM 788 C C . PRO A 1 94 ? -0.462 -2.891 6.333 1.00 79.81 94 PRO A C 1
ATOM 790 O O . PRO A 1 94 ? -1.317 -3.378 7.067 1.00 79.81 94 PRO A O 1
ATOM 793 N N . SER A 1 95 ? 0.763 -2.596 6.756 1.00 78.38 95 SER A N 1
ATOM 794 C CA . SER A 1 95 ? 1.165 -2.760 8.148 1.00 78.38 95 SER A CA 1
ATOM 795 C C . SER A 1 95 ? 0.716 -1.553 8.966 1.00 78.38 95 SER A C 1
ATOM 797 O O . SER A 1 95 ? 0.949 -0.406 8.571 1.00 78.38 95 SER A O 1
ATOM 799 N N . ILE A 1 96 ? 0.109 -1.816 10.120 1.00 72.31 96 ILE A N 1
ATOM 800 C CA . ILE A 1 96 ? -0.185 -0.805 11.135 1.00 72.31 96 ILE A CA 1
ATOM 801 C C . ILE A 1 96 ? 0.758 -1.006 12.319 1.00 72.31 96 ILE A C 1
ATOM 803 O O . ILE A 1 96 ? 1.011 -2.134 12.736 1.00 72.31 96 ILE A O 1
ATOM 807 N N . ASN A 1 97 ? 1.277 0.091 12.865 1.00 73.88 97 ASN A N 1
ATOM 808 C CA . ASN A 1 97 ? 1.908 0.051 14.178 1.00 73.88 97 ASN A CA 1
ATOM 809 C C . ASN A 1 97 ? 0.778 0.096 15.200 1.00 73.88 97 ASN A C 1
ATOM 811 O O . ASN A 1 97 ? 0.159 1.144 15.375 1.00 73.88 97 ASN A O 1
ATOM 815 N N . MET A 1 98 ? 0.486 -1.039 15.825 1.00 72.19 98 MET A N 1
ATOM 816 C CA . MET A 1 98 ? -0.518 -1.115 16.878 1.00 72.19 98 MET A CA 1
ATOM 817 C C . MET A 1 98 ? 0.199 -1.229 18.224 1.00 72.19 98 MET A C 1
ATOM 819 O O . MET A 1 98 ? 0.904 -2.216 18.443 1.00 72.19 98 MET A O 1
ATOM 823 N N . PRO A 1 99 ? 0.075 -0.231 19.114 1.00 78.19 99 PRO A N 1
ATOM 824 C CA . PRO A 1 99 ? 0.544 -0.375 20.484 1.00 78.19 99 PRO A CA 1
ATOM 825 C C . PRO A 1 99 ? -0.131 -1.569 21.166 1.00 78.19 99 PRO A C 1
ATOM 827 O O . PRO A 1 99 ? -1.265 -1.927 20.846 1.00 78.19 99 PRO A O 1
ATOM 830 N N . LEU A 1 100 ? 0.561 -2.176 22.129 1.00 78.69 100 LEU A N 1
ATOM 831 C CA . LEU A 1 100 ? -0.052 -3.159 23.016 1.00 78.69 100 LEU A CA 1
ATOM 832 C C . LEU A 1 100 ? -1.056 -2.438 23.912 1.00 78.69 100 LEU A C 1
ATOM 834 O O . LEU A 1 100 ? -0.684 -1.598 24.730 1.00 78.69 100 LEU A O 1
ATOM 838 N N . TYR A 1 101 ? -2.328 -2.774 23.744 1.00 79.19 101 TYR A N 1
ATOM 839 C CA . TYR A 1 101 ? -3.414 -2.188 24.508 1.00 79.19 101 TYR A CA 1
ATOM 840 C C . TYR A 1 101 ? -4.063 -3.219 25.422 1.00 79.19 101 TYR A C 1
ATOM 842 O O . TYR A 1 101 ? -4.315 -4.359 25.030 1.00 79.19 101 TYR A O 1
ATOM 850 N N . LYS A 1 102 ? -4.426 -2.785 26.630 1.00 88.19 102 LYS A N 1
ATOM 851 C CA . LYS A 1 102 ? -5.327 -3.538 27.499 1.00 88.19 102 LYS A CA 1
ATOM 852 C C . LYS A 1 102 ? -6.765 -3.295 27.048 1.00 88.19 102 LYS A C 1
ATOM 854 O O . LYS A 1 102 ? -7.447 -2.405 27.548 1.00 88.19 102 LYS A O 1
ATOM 859 N N . GLU A 1 103 ? -7.215 -4.092 26.084 1.00 85.25 103 GLU A N 1
ATOM 860 C CA . GLU A 1 103 ? -8.517 -3.954 25.415 1.00 85.25 103 GLU A CA 1
ATOM 861 C C . GLU A 1 103 ? -9.690 -3.723 26.385 1.00 85.25 103 GLU A C 1
ATOM 863 O O . GLU A 1 103 ? -10.532 -2.860 26.143 1.00 85.25 103 GLU A O 1
ATOM 868 N N . LYS A 1 104 ? -9.721 -4.449 27.512 1.00 87.00 104 LYS A N 1
ATOM 869 C CA . LYS A 1 104 ? -10.770 -4.315 28.537 1.00 87.00 104 LYS A CA 1
ATOM 870 C C . LYS A 1 104 ? -10.829 -2.914 29.150 1.00 87.00 104 LYS A C 1
ATOM 872 O O . LYS A 1 104 ? -11.921 -2.383 29.334 1.00 87.00 104 LYS A O 1
ATOM 877 N N . GLU A 1 105 ? -9.673 -2.327 29.459 1.00 89.44 105 GLU A N 1
ATOM 878 C CA . GLU A 1 105 ? -9.587 -0.990 30.058 1.00 89.44 105 GLU A CA 1
ATOM 879 C C . GLU A 1 105 ? -10.053 0.070 29.051 1.00 89.44 105 GLU A C 1
ATOM 881 O O . GLU A 1 105 ? -10.883 0.913 29.386 1.00 89.44 105 GLU A O 1
ATOM 886 N N . ILE A 1 106 ? -9.620 -0.046 27.791 1.00 88.25 106 ILE A N 1
ATOM 887 C CA . ILE A 1 106 ? -10.023 0.876 26.718 1.00 88.25 106 ILE A CA 1
ATOM 888 C C . ILE A 1 106 ? -11.521 0.793 26.444 1.00 88.25 106 ILE A C 1
ATOM 890 O O . ILE A 1 106 ? -12.177 1.826 26.353 1.00 88.25 106 ILE A O 1
ATOM 894 N N . LYS A 1 107 ? -12.084 -0.416 26.336 1.00 87.00 107 LYS A N 1
ATOM 895 C CA . LYS A 1 107 ? -13.526 -0.592 26.115 1.00 87.00 107 LYS A CA 1
ATOM 896 C C . LYS A 1 107 ? -14.333 0.038 27.243 1.00 87.00 107 LYS A C 1
ATOM 898 O O . LYS A 1 107 ? -15.259 0.790 26.963 1.00 87.00 107 LYS A O 1
ATOM 903 N N . LYS A 1 108 ? -13.965 -0.226 28.503 1.00 88.19 108 LYS A N 1
ATOM 904 C CA . LYS A 1 108 ? -14.642 0.364 29.665 1.00 88.19 108 LYS A CA 1
ATOM 905 C C . LYS A 1 108 ? -14.617 1.892 29.602 1.00 88.19 108 LYS A C 1
ATOM 907 O O . LYS A 1 108 ? -15.660 2.510 29.784 1.00 88.19 108 LYS A O 1
ATOM 912 N N . GLN A 1 109 ? -13.456 2.478 29.310 1.00 90.12 109 GLN A N 1
ATOM 913 C CA . GLN A 1 109 ? -13.323 3.927 29.192 1.00 90.12 109 GLN A CA 1
ATOM 914 C C . GLN A 1 109 ? -14.171 4.485 28.040 1.00 90.12 109 GLN A C 1
ATOM 916 O O . GLN A 1 109 ? -14.901 5.446 28.241 1.00 90.12 109 GLN A O 1
ATOM 921 N N . LEU A 1 110 ? -14.170 3.830 26.875 1.00 89.44 110 LEU A N 1
ATOM 922 C CA . LEU A 1 110 ? -14.959 4.246 25.714 1.00 89.44 110 LEU A CA 1
ATOM 923 C C . LEU A 1 110 ? -16.470 4.287 26.005 1.00 89.44 110 LEU A C 1
ATOM 925 O O . LEU A 1 110 ? -17.135 5.244 25.616 1.00 89.44 110 LEU A O 1
ATOM 929 N N . TYR A 1 111 ? -17.019 3.278 26.695 1.00 90.06 111 TYR A N 1
ATOM 930 C CA . TYR A 1 111 ? -18.437 3.270 27.088 1.00 90.06 111 TYR A CA 1
ATOM 931 C C . TYR A 1 111 ? -18.774 4.412 28.054 1.00 90.06 111 TYR A C 1
ATOM 933 O O . TYR A 1 111 ? -19.818 5.047 27.903 1.00 90.06 111 TYR A O 1
ATOM 941 N N . LEU A 1 112 ? -17.883 4.696 29.013 1.00 89.75 112 LEU A N 1
ATOM 942 C CA . LEU A 1 112 ? -18.041 5.814 29.947 1.00 89.75 112 LEU A CA 1
ATOM 943 C C . LEU A 1 112 ? -18.009 7.162 29.214 1.00 89.75 112 LEU A C 1
ATOM 945 O O . LEU A 1 112 ? -18.905 7.981 29.413 1.00 89.75 112 LEU A O 1
ATOM 949 N N . ASP A 1 113 ? -17.028 7.363 28.333 1.00 91.88 113 ASP A N 1
ATOM 950 C CA . ASP A 1 113 ? -16.828 8.617 27.598 1.00 91.88 113 ASP A CA 1
ATOM 951 C C . ASP A 1 113 ? -17.991 8.911 26.644 1.00 91.88 113 ASP A C 1
ATOM 953 O O . ASP A 1 113 ? -18.491 10.035 26.581 1.00 91.88 113 ASP A O 1
ATOM 957 N N . LEU A 1 114 ? -18.457 7.887 25.923 1.00 89.88 114 LEU A N 1
ATOM 958 C CA . LEU A 1 114 ? -19.588 8.005 25.003 1.00 89.88 114 LEU A CA 1
ATOM 959 C C . LEU A 1 114 ? -20.948 7.960 25.715 1.00 89.88 114 LEU A C 1
ATOM 961 O O . LEU A 1 114 ? -21.970 8.174 25.066 1.00 89.88 114 LEU A O 1
ATOM 965 N N . LYS A 1 115 ? -20.976 7.696 27.030 1.00 91.38 115 LYS A N 1
ATOM 966 C CA . LYS A 1 115 ? -22.196 7.508 27.837 1.00 91.38 115 LYS A CA 1
ATOM 967 C C . LYS A 1 115 ? -23.138 6.450 27.245 1.00 91.38 115 LYS A C 1
ATOM 969 O O . LYS A 1 115 ? -24.356 6.621 27.234 1.00 91.38 115 LYS A O 1
ATOM 974 N N . ILE A 1 116 ? -22.569 5.358 26.739 1.00 88.19 116 ILE A N 1
ATOM 975 C CA . ILE A 1 116 ? -23.305 4.240 26.134 1.00 88.19 116 ILE A CA 1
ATOM 976 C C . ILE A 1 116 ? -23.374 3.088 27.146 1.00 88.19 116 ILE A C 1
ATOM 978 O O . ILE A 1 116 ? -22.376 2.770 27.790 1.00 88.19 116 ILE A O 1
ATOM 982 N N . ASN A 1 117 ? -24.533 2.431 27.276 1.00 85.31 117 ASN A N 1
ATOM 983 C CA . ASN A 1 117 ? -24.648 1.196 28.059 1.00 85.31 117 ASN A CA 1
ATOM 984 C C . ASN A 1 117 ? -23.843 0.074 27.375 1.00 85.31 117 ASN A C 1
ATOM 986 O O . ASN A 1 117 ? -23.965 -0.127 26.169 1.00 85.31 117 ASN A O 1
ATOM 990 N N . SER A 1 118 ? -23.058 -0.684 28.142 1.00 80.75 118 SER A N 1
ATOM 991 C CA . SER A 1 118 ? -22.307 -1.853 27.664 1.00 80.75 118 SER A CA 1
ATOM 992 C C . SER A 1 118 ? -23.157 -2.939 26.995 1.00 80.75 118 SER A C 1
ATOM 994 O O . SER A 1 118 ? -22.610 -3.775 26.281 1.00 80.75 118 SER A O 1
ATOM 996 N N . GLU A 1 119 ? -24.471 -2.944 27.222 1.00 85.06 119 GLU A N 1
ATOM 997 C CA . GLU A 1 119 ? -25.424 -3.863 26.586 1.00 85.06 119 GLU A CA 1
ATOM 998 C C . GLU A 1 119 ? -25.826 -3.426 25.166 1.00 85.06 119 GLU A C 1
ATOM 1000 O O . GLU A 1 119 ? -26.323 -4.237 24.382 1.00 85.06 119 GLU A O 1
ATOM 1005 N N . ASN A 1 120 ? -25.590 -2.161 24.802 1.00 84.88 120 ASN A N 1
ATOM 1006 C CA . ASN A 1 120 ? -25.943 -1.643 23.486 1.00 84.88 120 ASN A CA 1
ATOM 1007 C C . ASN A 1 120 ? -24.979 -2.173 22.420 1.00 84.88 120 ASN A C 1
ATOM 1009 O O . ASN A 1 120 ? -23.756 -2.085 22.551 1.00 84.88 120 ASN A O 1
ATOM 1013 N N . LYS A 1 121 ? -25.529 -2.644 21.296 1.00 83.50 121 LYS A N 1
ATOM 1014 C CA . LYS A 1 121 ? -24.728 -2.936 20.102 1.00 83.50 121 LYS A CA 1
ATOM 1015 C C . LYS A 1 121 ? -24.224 -1.623 19.508 1.00 83.50 121 LYS A C 1
ATOM 1017 O O . LYS A 1 121 ? -25.015 -0.786 19.085 1.00 83.50 121 LYS A O 1
ATOM 1022 N N . ILE A 1 122 ? -22.906 -1.461 19.457 1.00 84.50 122 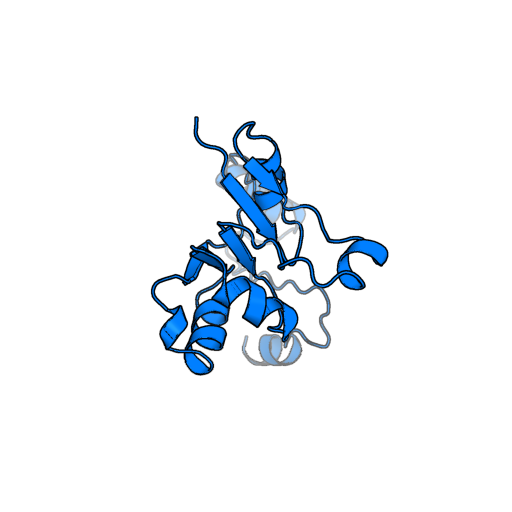ILE A N 1
ATOM 1023 C CA . ILE A 1 122 ? -22.263 -0.313 18.817 1.00 84.50 122 ILE A CA 1
ATOM 1024 C C . ILE A 1 122 ? -21.825 -0.721 17.416 1.00 84.50 122 ILE A C 1
ATOM 1026 O O . ILE A 1 122 ? -21.052 -1.667 17.260 1.00 84.50 122 ILE A O 1
ATOM 1030 N N . ILE A 1 123 ? -22.262 0.034 16.408 1.00 87.44 123 ILE A N 1
ATOM 1031 C CA . ILE A 1 123 ? -21.689 -0.046 15.067 1.00 87.44 123 ILE A CA 1
ATOM 1032 C C . ILE A 1 123 ? -20.833 1.192 14.830 1.00 87.44 123 ILE A C 1
ATOM 1034 O O . ILE A 1 123 ? -21.320 2.321 14.859 1.00 87.44 123 ILE A O 1
ATOM 1038 N N . PHE A 1 124 ? -19.538 0.976 14.610 1.00 86.88 124 PHE A N 1
ATOM 1039 C CA . PHE A 1 124 ? -18.612 2.046 14.272 1.00 86.88 124 PHE A CA 1
ATOM 1040 C C . PHE A 1 124 ? -18.515 2.192 12.753 1.00 86.88 124 PHE A C 1
ATOM 1042 O O . PHE A 1 124 ? -17.905 1.361 12.080 1.00 86.88 124 PHE A O 1
ATOM 1049 N N . PHE A 1 125 ? -19.100 3.264 12.222 1.00 88.75 125 PHE A N 1
ATOM 1050 C CA . PHE A 1 125 ? -18.967 3.645 10.820 1.00 88.75 125 PHE A CA 1
ATOM 1051 C C . PHE A 1 125 ? -17.989 4.814 10.691 1.00 88.75 125 PHE A C 1
ATOM 1053 O O . PHE A 1 125 ? -18.142 5.845 11.344 1.00 88.75 125 PHE A O 1
ATOM 1060 N N . THR A 1 126 ? -16.993 4.683 9.816 1.00 90.25 126 THR A N 1
ATOM 1061 C CA . THR A 1 126 ? -16.019 5.748 9.552 1.00 90.25 126 THR A CA 1
ATOM 1062 C C . THR A 1 126 ? -15.748 5.894 8.060 1.00 90.25 126 THR A C 1
ATOM 1064 O O . THR A 1 126 ? -15.656 4.910 7.327 1.00 90.25 126 THR A O 1
ATOM 1067 N N . ALA A 1 127 ? -15.610 7.136 7.600 1.00 87.50 127 ALA A N 1
ATOM 1068 C CA . ALA A 1 127 ? -15.280 7.458 6.221 1.00 87.50 127 ALA A CA 1
ATOM 1069 C C . ALA A 1 127 ? -14.518 8.782 6.138 1.00 87.50 127 ALA A C 1
ATOM 1071 O O . ALA A 1 127 ? -14.786 9.718 6.885 1.00 87.50 127 ALA A O 1
ATOM 1072 N N . LYS A 1 128 ? -13.605 8.898 5.164 1.00 87.00 128 LYS A N 1
ATOM 1073 C CA . LYS A 1 128 ? -12.990 10.196 4.827 1.00 87.00 128 LYS A CA 1
ATOM 1074 C C . LYS A 1 128 ? -13.986 11.151 4.166 1.00 87.00 128 LYS A C 1
ATOM 1076 O O . LYS A 1 128 ? -13.868 12.359 4.316 1.00 87.00 128 LYS A O 1
ATOM 1081 N N . ASN A 1 129 ? -14.930 10.606 3.401 1.00 88.31 129 ASN A N 1
ATOM 1082 C CA . ASN A 1 129 ? -15.980 11.358 2.730 1.00 88.31 129 ASN A CA 1
ATOM 1083 C C . ASN A 1 129 ? -17.285 10.561 2.786 1.00 88.31 129 ASN A C 1
ATOM 1085 O O . ASN A 1 129 ? -17.441 9.574 2.068 1.00 88.31 129 ASN A O 1
ATOM 1089 N N . PHE A 1 130 ? -18.218 11.016 3.621 1.00 88.31 130 PHE A N 1
ATOM 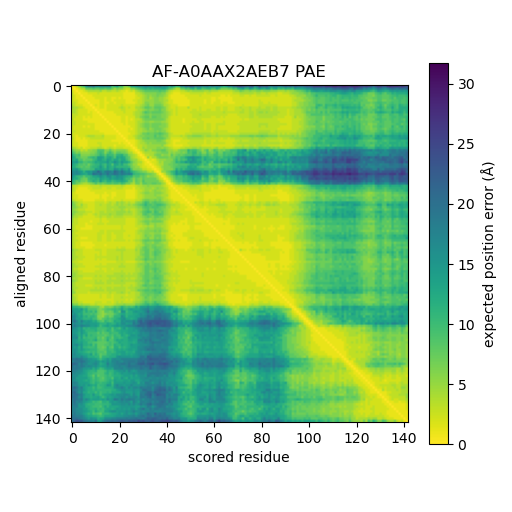1090 C CA . PHE A 1 130 ? -19.512 10.362 3.814 1.00 88.31 130 PHE A CA 1
ATOM 1091 C C . PHE A 1 130 ? -20.378 10.335 2.549 1.00 88.31 130 PHE A C 1
ATOM 1093 O O . PHE A 1 130 ? -21.170 9.417 2.365 1.00 88.31 130 PHE A O 1
ATOM 1100 N N . LYS A 1 131 ? -20.207 11.299 1.630 1.00 85.75 131 LYS A N 1
ATOM 1101 C CA . LYS A 1 131 ? -21.008 11.367 0.395 1.00 85.75 131 LYS A CA 1
ATOM 1102 C C . LYS A 1 131 ? -20.781 10.170 -0.526 1.00 85.75 131 LYS A C 1
ATOM 1104 O O . LYS A 1 131 ? -21.670 9.818 -1.285 1.00 85.75 131 LYS A O 1
ATOM 1109 N N . THR A 1 132 ? -19.590 9.576 -0.482 1.00 88.75 132 THR A N 1
ATOM 1110 C CA . THR A 1 132 ? -19.183 8.479 -1.374 1.00 88.75 132 THR A CA 1
ATOM 1111 C C . THR A 1 132 ? -18.973 7.162 -0.633 1.00 88.75 132 THR A C 1
ATOM 1113 O O . THR A 1 132 ? -18.443 6.222 -1.214 1.00 88.75 132 THR A O 1
ATOM 1116 N N . SER A 1 133 ? -19.297 7.099 0.661 1.00 89.00 133 SER A N 1
ATOM 1117 C CA . SER A 1 133 ? -19.004 5.933 1.502 1.00 89.00 133 SER A CA 1
ATOM 1118 C C . SER A 1 133 ? -20.173 4.967 1.657 1.00 89.00 133 SER A C 1
ATOM 1120 O O . SER A 1 133 ? -20.024 3.981 2.368 1.00 89.00 133 SER A O 1
ATOM 1122 N N . GLY A 1 134 ? -21.327 5.266 1.060 1.00 90.06 134 GLY A N 1
ATOM 1123 C CA . GLY A 1 134 ? -22.528 4.445 1.205 1.00 90.06 134 GLY A CA 1
ATOM 1124 C C . GLY A 1 134 ? -23.212 4.579 2.572 1.00 90.06 134 GLY A C 1
ATOM 1125 O O . GLY A 1 134 ? -23.775 3.613 3.074 1.00 90.06 134 GLY A O 1
ATOM 1126 N N . ILE A 1 135 ? -23.092 5.737 3.243 1.00 92.44 135 ILE A N 1
ATOM 1127 C CA . ILE A 1 13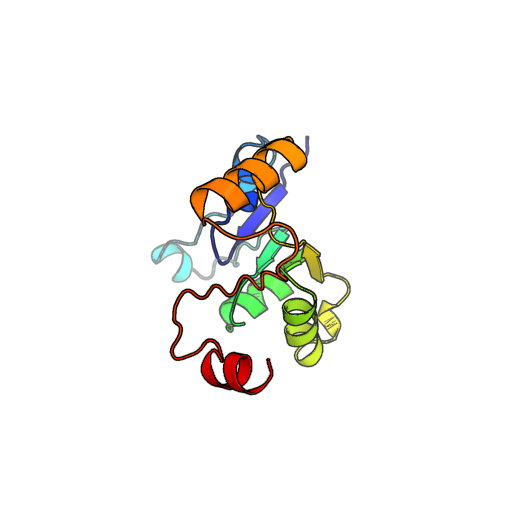5 ? -23.664 5.919 4.592 1.00 92.44 135 ILE A CA 1
ATOM 1128 C C . ILE A 1 135 ? -25.194 5.855 4.592 1.00 92.44 135 ILE A C 1
ATOM 1130 O O . ILE A 1 135 ? -25.775 5.409 5.572 1.00 92.44 135 ILE A O 1
ATOM 1134 N N . LYS A 1 136 ? -25.844 6.297 3.509 1.00 90.56 136 LYS A N 1
ATOM 1135 C CA . LYS A 1 136 ? -27.307 6.265 3.413 1.00 90.56 136 LYS A CA 1
ATOM 1136 C C . LYS A 1 136 ? -27.789 4.824 3.340 1.00 90.56 136 LYS A C 1
ATOM 1138 O O . LYS A 1 136 ? -28.559 4.399 4.182 1.00 90.56 136 LYS A O 1
ATOM 1143 N N . GLU A 1 137 ? -27.205 4.067 2.421 1.00 92.25 137 GLU A N 1
ATOM 1144 C CA . GLU A 1 137 ? -27.457 2.647 2.221 1.00 92.25 137 GLU A CA 1
ATOM 1145 C C . GLU A 1 137 ? -27.169 1.853 3.497 1.00 92.25 137 GLU A C 1
ATOM 1147 O O . GLU A 1 137 ? -27.917 0.950 3.843 1.00 92.25 137 GLU A O 1
ATOM 1152 N N . PHE A 1 138 ? -26.105 2.206 4.224 1.00 91.38 138 PHE A N 1
ATOM 1153 C CA . PHE A 1 138 ? -25.807 1.597 5.514 1.00 91.38 138 PHE A CA 1
ATOM 1154 C C . PHE A 1 138 ? -26.894 1.883 6.560 1.00 91.38 138 PHE A C 1
ATOM 1156 O O . PHE A 1 138 ? -27.316 0.954 7.238 1.00 91.38 138 PHE A O 1
ATOM 1163 N N . ILE A 1 139 ? -27.351 3.134 6.693 1.00 90.50 139 ILE A N 1
ATOM 1164 C CA . ILE A 1 139 ? -28.419 3.497 7.639 1.00 90.50 139 ILE A CA 1
ATOM 1165 C C . ILE A 1 139 ? -29.735 2.805 7.270 1.00 90.50 139 ILE A C 1
ATOM 1167 O O . ILE A 1 139 ? -30.427 2.345 8.165 1.00 90.50 139 ILE A O 1
ATOM 1171 N N . ASP A 1 140 ? -30.051 2.683 5.981 1.00 92.69 140 ASP A N 1
ATOM 1172 C CA . ASP A 1 140 ? -31.290 2.051 5.515 1.00 92.69 140 ASP A CA 1
ATOM 1173 C C . ASP A 1 140 ? -31.329 0.526 5.769 1.00 92.69 140 ASP A C 1
ATOM 1175 O O . ASP A 1 140 ? -32.404 -0.073 5.745 1.00 92.69 140 ASP A O 1
ATOM 1179 N N . ILE A 1 141 ? -30.174 -0.121 5.988 1.00 92.94 141 ILE A N 1
ATOM 1180 C CA . ILE A 1 141 ? -30.064 -1.570 6.248 1.00 92.94 141 ILE A CA 1
ATOM 1181 C C . ILE A 1 141 ? -30.225 -1.923 7.736 1.00 92.94 141 ILE A C 1
ATOM 1183 O O . ILE A 1 141 ? -30.633 -3.045 8.046 1.00 92.94 141 ILE A O 1
ATOM 1187 N N . ILE A 1 142 ? -29.828 -1.024 8.641 1.00 84.50 142 ILE A N 1
ATOM 1188 C CA . ILE A 1 142 ? -29.750 -1.276 10.093 1.00 84.50 142 ILE A CA 1
ATOM 1189 C C . ILE A 1 142 ? -31.085 -0.979 10.770 1.00 84.50 142 ILE A C 1
ATOM 1191 O O . ILE A 1 142 ? -31.474 -1.805 11.629 1.00 84.50 142 ILE A O 1
#

Sequence (142 aa):
MKLITIDFKSKTNLIEALLKKENIKVIKKKTLIEKLTFKKDNYAQIYFHSGKLEDKDIKKIENSKFTIVNSYFSKNKIIEKFPHFDNKIEVLYPSINMPLYKEKEIKKQLYLDLKINSENKIIFFTAKNFKTSGIKEFIDII

Foldseek 3Di:
DAAFEEEEPDCAPVNVVQVVDPRYYYDDDDDPVSVVDPDDDDAGQEYEYEDDDDPVVVVNLVPHQAYEYQDVVVLVVVCVVVVVSNVRYHYDHGDDDDDDDPVVVVVVVVCVVVVHPPPDDDDDDDDPDPVPRCVVVVVVVD

Mean predicted aligned error: 8.09 Å

Secondary structure (DSSP, 8-state):
---EEEEESS--HHHHHHTTSTTEEEPPPPPHHHHHS-PPP---SEEEE-SS--HHHHHHHHHSSEEEES-HHHHHHHHHH-GGGGGGEEE-PPP-------HHHHHHHHHHHHT--TTSPP-----S-GGGTTHHHHHHH-

pLDDT: mean 89.32, std 7.84, range [67.25, 97.81]

Nearest PDB structures (foldseek):
  5vae-assembly1_A  TM=6.328E-01  e=1.780E-01  Streptococcus gordonii
  5vae-assembly5_E  TM=6.302E-01  e=2.311E-01  Streptococcus gordonii
  5vae-assembly5_G  TM=6.124E-01  e=1.780E-01  Streptococcus gordonii
  8v6p-assembly1_B  TM=4.036E-01  e=9.544E+00  Proteus vulgaris